Protein AF-A0A9D3VFB0-F1 (afdb_monomer)

pLDDT: mean 91.18, std 11.06, range [50.81, 97.62]

Sequence (100 aa):
MLPINYESWHQMPDSNKNQALDNIKERFALEVSDTYIKKALGKIWRDHKSTLKKEYFKKDISLEEKLRNVPPGMLRYQWEDAVRFWNSKKRDVLQTSKLL

Foldseek 3Di:
DQQLLDPALVRRDVVSLVVVLVVCVVVDVDPDDSVVVSVVVRVVSVVVNVVCCVPQVDPPDDLVSSLVSADPPDDSVSSNSNSVVVVVVVVVVVVVVVVD

Secondary structure (DSSP, 8-state):
---S-SSSTTTS-HHHHHHHHHHHHHH----S-HHHHHHHHHHHHHHHHHHHHHHH--SSS-HHHHHH-PPTT--HHHHHHHHHHHHHHHHHHHHHTT--

Mean predicted aligned error: 5.03 Å

Structure (mmCIF, N/CA/C/O backbone):
data_AF-A0A9D3VFB0-F1
#
_entry.id   AF-A0A9D3VFB0-F1
#
loop_
_atom_site.group_PDB
_atom_site.id
_atom_site.type_symbol
_atom_site.label_atom_id
_atom_site.label_alt_id
_atom_site.label_comp_id
_atom_site.label_asym_id
_atom_site.label_entity_id
_atom_site.label_seq_id
_atom_site.pdbx_PDB_ins_code
_atom_site.Cartn_x
_atom_site.Cartn_y
_atom_site.Cartn_z
_atom_site.occupancy
_atom_site.B_iso_or_equiv
_atom_site.auth_seq_id
_atom_site.auth_comp_id
_atom_site.auth_asym_id
_atom_site.auth_atom_id
_atom_site.pdbx_PDB_model_num
ATOM 1 N N . MET A 1 1 ? -2.221 -6.740 -6.670 1.00 77.25 1 MET A N 1
ATOM 2 C CA . MET A 1 1 ? -1.952 -5.482 -5.934 1.00 77.25 1 MET A CA 1
ATOM 3 C C . MET A 1 1 ? -0.869 -5.732 -4.898 1.00 77.25 1 MET A C 1
ATOM 5 O O . MET A 1 1 ? -0.771 -6.854 -4.420 1.00 77.25 1 MET A O 1
ATOM 9 N N . LEU A 1 2 ? -0.048 -4.728 -4.583 1.00 92.69 2 LEU A N 1
ATOM 10 C CA . LEU A 1 2 ? 1.001 -4.860 -3.565 1.00 92.69 2 LEU A CA 1
ATOM 11 C C . LEU A 1 2 ? 0.400 -4.888 -2.145 1.00 92.69 2 LEU A C 1
ATOM 13 O O . LEU A 1 2 ? -0.565 -4.158 -1.908 1.00 92.69 2 LEU A O 1
ATOM 17 N N . PRO A 1 3 ? 0.964 -5.670 -1.200 1.00 95.00 3 PRO A N 1
ATOM 18 C CA . PRO A 1 3 ? 0.447 -5.758 0.166 1.00 95.00 3 PRO A CA 1
ATOM 19 C C . PRO A 1 3 ? 0.450 -4.403 0.881 1.00 95.00 3 PRO A C 1
ATOM 21 O O . PRO A 1 3 ? 1.419 -3.644 0.794 1.00 95.00 3 PRO A O 1
ATOM 24 N N . ILE A 1 4 ? -0.622 -4.089 1.611 1.00 96.06 4 ILE A N 1
ATOM 25 C CA . ILE A 1 4 ? -0.756 -2.807 2.329 1.00 96.06 4 ILE A CA 1
ATOM 26 C C . ILE A 1 4 ? -0.261 -2.855 3.781 1.00 96.06 4 ILE A C 1
ATOM 28 O O . ILE A 1 4 ? -0.079 -1.798 4.395 1.00 96.06 4 ILE A O 1
ATOM 32 N N . ASN A 1 5 ? -0.042 -4.057 4.319 1.00 95.62 5 ASN A N 1
ATOM 33 C CA . ASN A 1 5 ? 0.282 -4.297 5.725 1.00 95.62 5 ASN A CA 1
ATOM 34 C C . ASN A 1 5 ? 1.708 -3.911 6.124 1.00 95.62 5 ASN A C 1
ATOM 36 O O . ASN A 1 5 ? 1.976 -3.737 7.306 1.00 95.62 5 ASN A O 1
ATOM 40 N N . TYR A 1 6 ? 2.609 -3.684 5.168 1.00 96.31 6 TYR A N 1
ATOM 41 C CA . TYR A 1 6 ? 3.907 -3.080 5.469 1.00 96.31 6 TYR A CA 1
ATOM 42 C C . TYR A 1 6 ? 3.743 -1.611 5.851 1.00 96.31 6 TYR A C 1
ATOM 44 O O . TYR A 1 6 ? 3.081 -0.853 5.137 1.00 96.31 6 TYR A O 1
ATOM 52 N N . GLU A 1 7 ? 4.357 -1.169 6.947 1.00 93.44 7 GLU A N 1
ATOM 53 C CA . GLU A 1 7 ? 4.183 0.200 7.444 1.00 93.44 7 GLU A CA 1
ATOM 54 C C . GLU A 1 7 ? 4.717 1.244 6.452 1.00 93.44 7 GLU A C 1
ATOM 56 O O . GLU A 1 7 ? 4.063 2.263 6.206 1.00 93.44 7 GLU A O 1
ATOM 61 N N . SER A 1 8 ? 5.859 0.956 5.818 1.00 94.56 8 SER A N 1
ATOM 62 C CA . SER A 1 8 ? 6.520 1.818 4.838 1.00 94.56 8 SER A CA 1
ATOM 63 C C . SER A 1 8 ? 6.963 1.066 3.576 1.00 94.56 8 SER A C 1
ATOM 65 O O . SER A 1 8 ? 7.187 -0.142 3.589 1.00 94.56 8 SER A O 1
ATOM 67 N N . TRP A 1 9 ? 7.148 1.810 2.478 1.00 96.12 9 TRP A N 1
ATOM 68 C CA . TRP A 1 9 ? 7.667 1.269 1.213 1.00 96.12 9 TRP A CA 1
ATOM 69 C C . TR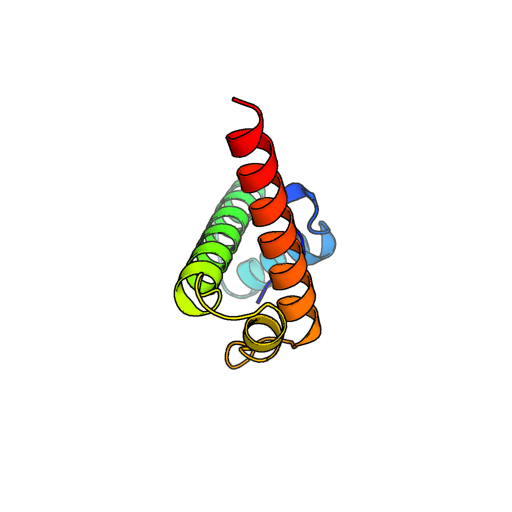P A 1 9 ? 9.064 0.652 1.369 1.00 96.12 9 TRP A C 1
ATOM 71 O O . TRP A 1 9 ? 9.402 -0.307 0.684 1.00 96.12 9 TRP A O 1
ATOM 81 N N . HIS A 1 10 ? 9.871 1.197 2.281 1.00 95.06 10 HIS A N 1
ATOM 82 C CA . HIS A 1 10 ? 11.228 0.723 2.541 1.00 95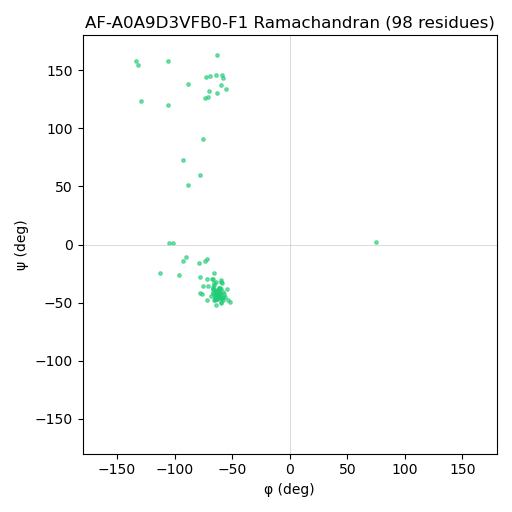.06 10 HIS A CA 1
ATOM 83 C C . HIS A 1 10 ? 11.236 -0.643 3.239 1.00 95.06 10 HIS A C 1
ATOM 85 O O . HIS A 1 10 ? 12.081 -1.466 2.916 1.00 95.06 10 HIS A O 1
ATOM 91 N N . GLN A 1 11 ? 10.269 -0.908 4.127 1.00 95.69 11 GLN A N 1
ATOM 92 C CA . GLN A 1 11 ? 10.121 -2.203 4.809 1.00 95.69 11 GLN A CA 1
ATOM 93 C C . GLN A 1 11 ? 9.472 -3.285 3.938 1.00 95.69 11 GLN A C 1
ATOM 95 O O . GLN A 1 11 ? 9.531 -4.459 4.291 1.00 95.69 11 GLN A O 1
ATOM 100 N N . MET A 1 12 ? 8.830 -2.918 2.825 1.00 96.12 12 MET A N 1
ATOM 101 C CA . MET A 1 12 ? 8.309 -3.910 1.889 1.00 96.12 12 MET A CA 1
ATOM 102 C C . MET A 1 12 ? 9.481 -4.718 1.304 1.00 96.12 12 MET A C 1
ATOM 104 O O . MET A 1 12 ? 10.430 -4.097 0.810 1.00 96.12 12 MET A O 1
ATOM 108 N N . PRO A 1 13 ? 9.423 -6.063 1.305 1.00 96.44 13 PRO A N 1
ATOM 109 C CA . PRO A 1 13 ? 10.467 -6.896 0.726 1.00 96.44 13 PRO A CA 1
ATOM 110 C C . PRO A 1 13 ? 10.703 -6.582 -0.749 1.00 96.44 13 PRO A C 1
ATOM 112 O O . PRO A 1 13 ? 9.765 -6.325 -1.511 1.00 96.44 13 PRO A O 1
ATOM 115 N N . ASP A 1 14 ? 11.962 -6.646 -1.175 1.00 95.75 14 ASP A N 1
ATOM 116 C CA . ASP A 1 14 ? 12.305 -6.403 -2.575 1.00 95.75 14 ASP A CA 1
ATOM 117 C C . ASP A 1 14 ? 11.737 -7.471 -3.510 1.00 95.75 14 ASP A C 1
ATOM 119 O O . ASP A 1 14 ? 11.456 -7.156 -4.659 1.00 95.75 14 ASP A O 1
ATOM 123 N N . SER A 1 15 ? 11.457 -8.685 -3.022 1.00 96.38 15 SER A N 1
ATOM 124 C CA . SER A 1 15 ? 10.750 -9.715 -3.793 1.00 96.38 15 SER A CA 1
ATOM 125 C C . SER A 1 15 ? 9.375 -9.235 -4.268 1.00 96.38 15 SER A C 1
ATOM 127 O O . SER A 1 15 ? 9.060 -9.364 -5.447 1.00 96.38 15 SER A O 1
ATOM 129 N N . ASN A 1 16 ? 8.586 -8.588 -3.402 1.00 96.19 16 ASN A N 1
ATOM 130 C CA . ASN A 1 16 ? 7.301 -8.006 -3.792 1.00 96.19 16 ASN A CA 1
ATOM 131 C C . ASN A 1 16 ? 7.474 -6.878 -4.818 1.00 96.19 16 ASN A C 1
ATOM 133 O O . ASN A 1 16 ? 6.714 -6.794 -5.784 1.00 96.19 16 ASN A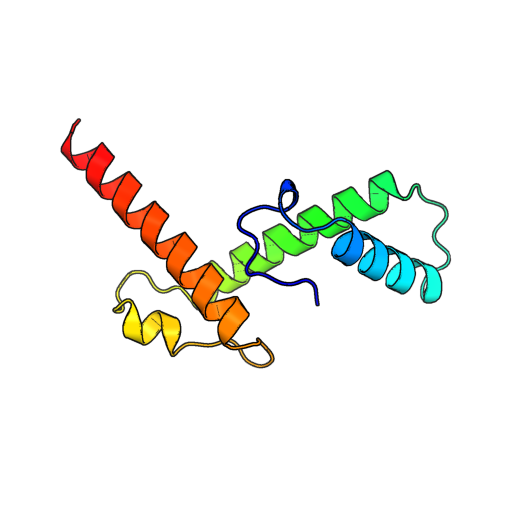 O 1
ATOM 137 N N . LYS A 1 17 ? 8.469 -6.003 -4.615 1.00 96.19 17 LYS A N 1
ATOM 138 C CA . LYS A 1 17 ? 8.739 -4.878 -5.525 1.00 96.19 17 LYS A CA 1
ATOM 139 C C . LYS A 1 17 ? 9.209 -5.366 -6.896 1.00 96.19 17 LYS A C 1
ATOM 141 O O . LYS A 1 17 ? 8.772 -4.820 -7.904 1.00 96.19 17 LYS A O 1
ATOM 146 N N . ASN A 1 18 ? 10.074 -6.377 -6.925 1.00 96.25 18 ASN A N 1
ATOM 147 C CA . ASN A 1 18 ? 10.606 -6.982 -8.143 1.00 96.25 18 ASN A CA 1
ATOM 148 C C . ASN A 1 18 ? 9.507 -7.736 -8.890 1.00 96.25 18 ASN A C 1
ATOM 150 O O . ASN A 1 18 ? 9.318 -7.477 -10.066 1.00 96.25 18 ASN A O 1
ATOM 154 N N . GLN A 1 19 ? 8.674 -8.519 -8.202 1.00 96.38 19 GLN A N 1
ATOM 155 C CA . GLN A 1 19 ? 7.530 -9.171 -8.841 1.00 96.38 19 GLN A CA 1
ATOM 156 C C . GLN A 1 19 ? 6.579 -8.154 -9.500 1.00 96.38 19 GLN A C 1
ATOM 158 O O . GLN A 1 19 ? 6.089 -8.372 -10.604 1.00 96.38 19 GLN A O 1
ATOM 163 N N . ALA A 1 20 ? 6.310 -7.018 -8.846 1.00 96.31 20 ALA A N 1
ATOM 164 C CA . ALA A 1 20 ? 5.501 -5.957 -9.449 1.00 96.31 20 ALA A CA 1
ATOM 165 C C . ALA A 1 20 ? 6.187 -5.288 -10.651 1.00 96.31 20 ALA A C 1
ATOM 167 O O . ALA A 1 20 ? 5.505 -4.929 -11.609 1.00 96.31 20 ALA A O 1
ATOM 168 N N . LEU A 1 21 ? 7.510 -5.120 -10.603 1.00 96.00 21 LEU A N 1
ATOM 169 C CA . LEU A 1 21 ? 8.303 -4.605 -11.717 1.00 96.00 21 LEU A CA 1
ATOM 170 C C . LEU A 1 21 ? 8.273 -5.560 -12.916 1.00 96.00 21 LEU A C 1
ATOM 172 O O . LEU A 1 21 ? 8.022 -5.108 -14.030 1.00 96.00 21 LEU A O 1
ATOM 176 N N . ASP A 1 22 ? 8.478 -6.854 -12.685 1.00 95.19 22 ASP A N 1
ATOM 177 C CA . ASP A 1 22 ? 8.500 -7.883 -13.727 1.00 95.19 22 ASP A CA 1
ATOM 178 C C . ASP A 1 22 ? 7.143 -7.960 -14.434 1.00 95.19 22 ASP A C 1
ATOM 180 O O . ASP A 1 22 ? 7.083 -7.878 -15.657 1.00 95.19 22 ASP A O 1
ATOM 184 N N . ASN A 1 23 ? 6.043 -7.944 -13.672 1.00 94.44 23 ASN A N 1
ATOM 185 C CA . ASN A 1 23 ? 4.683 -7.885 -14.224 1.00 94.44 23 ASN A CA 1
ATOM 186 C C . ASN A 1 23 ? 4.431 -6.638 -15.094 1.00 94.44 23 ASN A C 1
ATOM 188 O O . ASN A 1 23 ? 3.628 -6.680 -16.027 1.00 94.44 23 ASN A O 1
ATOM 192 N N . ILE A 1 24 ? 5.053 -5.498 -14.766 1.00 94.56 24 ILE A N 1
ATOM 193 C CA . ILE A 1 24 ? 4.956 -4.280 -15.584 1.00 94.56 24 ILE A CA 1
ATOM 194 C C . ILE A 1 24 ? 5.749 -4.467 -16.875 1.00 94.56 24 ILE A C 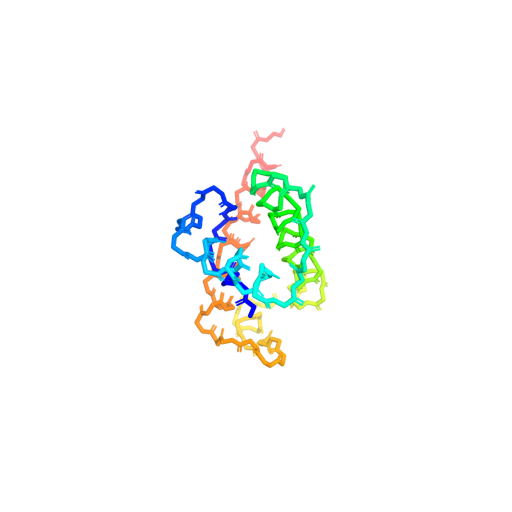1
ATOM 196 O O . ILE A 1 24 ? 5.219 -4.195 -17.948 1.00 94.56 24 ILE A O 1
ATOM 200 N N . LYS A 1 25 ? 6.988 -4.951 -16.784 1.00 93.81 25 LYS A N 1
ATOM 201 C CA . LYS A 1 25 ? 7.859 -5.162 -17.947 1.00 93.81 25 LYS A CA 1
ATOM 202 C C . LYS A 1 25 ? 7.326 -6.218 -18.913 1.00 93.81 25 LYS A C 1
ATOM 204 O O . LYS A 1 25 ? 7.527 -6.092 -20.112 1.00 93.81 25 LYS A O 1
ATOM 209 N N . GLU A 1 26 ? 6.624 -7.227 -18.406 1.00 94.75 26 GLU A N 1
ATOM 210 C CA . GLU A 1 26 ? 5.977 -8.255 -19.228 1.00 94.75 26 GLU A CA 1
ATOM 211 C C . GLU A 1 26 ? 4.841 -7.676 -20.089 1.00 94.75 26 GLU A C 1
ATOM 213 O O . GLU A 1 26 ? 4.609 -8.122 -21.208 1.00 94.75 26 GLU A O 1
ATOM 218 N N . ARG A 1 27 ? 4.131 -6.661 -19.580 1.00 95.69 27 ARG A N 1
ATOM 219 C CA . ARG A 1 27 ? 2.961 -6.067 -20.248 1.00 95.69 27 ARG A CA 1
ATOM 220 C C . ARG A 1 27 ? 3.283 -4.820 -21.059 1.00 95.69 27 ARG A C 1
ATOM 222 O O . ARG A 1 27 ? 2.542 -4.487 -21.980 1.00 95.69 27 ARG A O 1
ATOM 229 N N . PHE A 1 28 ? 4.337 -4.105 -20.685 1.00 94.44 28 PHE A N 1
ATOM 230 C CA . PHE A 1 28 ? 4.681 -2.808 -21.246 1.00 94.44 28 PHE A CA 1
ATOM 231 C C . PHE A 1 28 ? 6.148 -2.790 -21.676 1.00 94.44 28 PHE A C 1
ATOM 233 O O . PHE A 1 28 ? 7.048 -2.973 -20.856 1.00 94.44 28 PHE A O 1
ATOM 240 N N . ALA A 1 29 ? 6.390 -2.482 -22.949 1.00 89.31 29 ALA A N 1
ATOM 241 C CA . ALA A 1 29 ? 7.724 -2.171 -23.450 1.00 89.31 29 ALA A CA 1
ATOM 242 C C . ALA A 1 29 ? 8.111 -0.752 -23.000 1.00 89.31 29 ALA A C 1
ATOM 244 O O . ALA A 1 29 ? 7.771 0.236 -23.648 1.00 89.31 29 ALA A O 1
ATOM 245 N N . LEU A 1 30 ? 8.752 -0.648 -21.834 1.00 90.50 30 LEU A N 1
ATOM 246 C CA . LEU A 1 30 ? 9.156 0.627 -21.244 1.00 90.50 30 LEU A CA 1
ATOM 247 C C . LEU A 1 30 ? 10.667 0.836 -21.374 1.00 90.50 30 LEU A C 1
ATOM 249 O O . LEU A 1 30 ? 11.452 0.098 -20.783 1.00 90.50 30 LEU A O 1
ATOM 253 N N . GLU A 1 31 ? 11.076 1.905 -22.052 1.00 91.44 31 GLU A N 1
ATOM 254 C CA . GLU A 1 31 ? 12.478 2.339 -22.144 1.00 91.44 31 GLU A CA 1
ATOM 255 C C . GLU A 1 31 ? 12.861 3.274 -20.985 1.00 91.44 31 GLU A C 1
ATOM 257 O O . GLU A 1 31 ? 13.356 4.384 -21.167 1.00 91.44 31 GLU A O 1
ATOM 262 N N . VAL A 1 32 ? 12.589 2.853 -19.749 1.00 94.25 32 VAL A N 1
ATOM 263 C CA . VAL A 1 32 ? 12.948 3.618 -18.545 1.00 94.25 32 VAL A CA 1
ATOM 264 C C . VAL A 1 32 ? 13.634 2.724 -17.522 1.00 94.25 32 VAL A C 1
ATOM 266 O O . VAL A 1 32 ? 13.409 1.519 -17.470 1.00 94.25 32 VAL A O 1
ATOM 269 N N . SER A 1 33 ? 14.463 3.324 -16.666 1.00 96.50 33 SER A N 1
ATOM 270 C CA . SER A 1 33 ? 15.193 2.568 -15.643 1.00 96.50 33 SER A CA 1
ATOM 271 C C . SER A 1 33 ? 14.271 1.911 -14.607 1.00 96.50 33 SER A C 1
ATOM 273 O O . SER A 1 33 ? 13.290 2.500 -14.144 1.00 96.50 33 SER A O 1
ATOM 275 N N . ASP A 1 34 ? 14.674 0.738 -14.123 1.00 95.81 34 ASP A N 1
ATOM 276 C CA . ASP A 1 34 ? 14.014 0.020 -13.025 1.00 95.81 34 ASP A CA 1
ATOM 277 C C . ASP A 1 34 ? 13.870 0.881 -11.773 1.00 95.81 34 ASP A C 1
ATOM 279 O O . ASP A 1 34 ? 12.847 0.852 -11.089 1.00 95.81 34 ASP A O 1
ATOM 283 N N . THR A 1 35 ? 14.886 1.696 -11.486 1.00 96.25 35 THR A N 1
ATOM 284 C CA . THR A 1 35 ? 14.881 2.640 -10.368 1.00 96.25 35 THR A CA 1
ATOM 285 C C . THR A 1 35 ? 13.745 3.650 -10.494 1.00 96.25 35 THR A C 1
ATOM 287 O O . THR A 1 35 ? 13.080 3.956 -9.501 1.00 96.25 35 THR A O 1
ATOM 290 N N . TYR A 1 36 ? 13.492 4.160 -11.702 1.00 96.50 36 TYR A N 1
ATOM 291 C CA . TYR A 1 36 ? 12.377 5.067 -11.954 1.00 96.50 36 TYR A CA 1
ATOM 292 C C . TYR A 1 36 ? 11.031 4.361 -11.741 1.00 96.50 36 TYR A C 1
ATOM 294 O O . TYR A 1 36 ? 10.189 4.863 -10.992 1.00 96.50 36 TYR A O 1
ATOM 302 N N . ILE A 1 37 ? 10.859 3.158 -12.299 1.00 95.94 37 ILE A N 1
ATOM 303 C CA . ILE A 1 37 ? 9.621 2.377 -12.148 1.00 95.94 37 ILE A CA 1
ATOM 304 C C . ILE A 1 37 ? 9.362 2.049 -10.672 1.00 95.94 37 ILE A C 1
ATOM 306 O O . ILE A 1 37 ? 8.257 2.263 -10.177 1.00 95.94 37 ILE A O 1
ATOM 310 N N . LYS A 1 38 ? 10.382 1.619 -9.918 1.00 95.94 38 LYS A N 1
ATOM 311 C CA . LYS A 1 38 ? 10.270 1.344 -8.474 1.00 95.94 38 LYS A CA 1
ATOM 312 C C . LYS A 1 38 ? 9.886 2.590 -7.668 1.00 95.94 38 LYS A C 1
ATOM 314 O O . LYS A 1 38 ? 9.095 2.484 -6.728 1.00 95.94 38 LYS A O 1
ATOM 319 N N . LYS A 1 39 ? 10.395 3.777 -8.027 1.00 96.19 39 LYS A N 1
ATOM 320 C CA . LYS A 1 39 ? 9.982 5.050 -7.401 1.00 96.19 39 LYS A CA 1
ATOM 321 C C . LYS A 1 39 ? 8.509 5.361 -7.679 1.00 96.19 39 LYS A C 1
ATOM 323 O O . LYS A 1 39 ? 7.784 5.708 -6.742 1.00 96.19 39 LYS A O 1
ATOM 328 N N . ALA A 1 40 ? 8.067 5.201 -8.927 1.00 96.38 40 ALA A N 1
ATOM 329 C CA . ALA A 1 40 ? 6.675 5.406 -9.326 1.00 96.38 40 ALA A CA 1
ATOM 330 C C . ALA A 1 40 ? 5.728 4.414 -8.627 1.00 96.38 40 ALA A C 1
ATOM 332 O O . ALA A 1 40 ? 4.744 4.833 -8.016 1.00 96.38 40 ALA A O 1
ATOM 333 N N . LEU A 1 41 ? 6.081 3.124 -8.605 1.00 96.75 41 LEU A N 1
ATOM 334 C CA . LEU A 1 41 ? 5.377 2.075 -7.861 1.00 96.75 41 LEU A CA 1
ATOM 335 C C . LEU A 1 41 ? 5.221 2.435 -6.383 1.00 96.75 41 LEU A C 1
ATOM 337 O O . LEU A 1 41 ? 4.119 2.373 -5.838 1.00 96.75 41 LEU A O 1
ATOM 341 N N . GLY A 1 42 ? 6.307 2.875 -5.743 1.00 97.50 42 GLY A N 1
ATOM 342 C CA . GLY A 1 42 ? 6.266 3.286 -4.346 1.00 97.50 42 G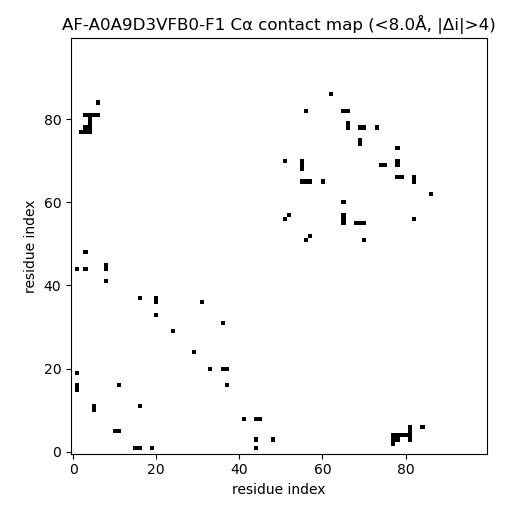LY A CA 1
ATOM 343 C C . GLY A 1 42 ? 5.331 4.469 -4.101 1.00 97.50 42 GLY A C 1
ATOM 344 O O . GLY A 1 42 ? 4.651 4.501 -3.074 1.00 97.50 42 GLY A O 1
ATOM 345 N N . LYS A 1 43 ? 5.265 5.434 -5.028 1.00 97.62 43 LYS A N 1
ATOM 346 C CA . LYS A 1 43 ? 4.314 6.553 -4.947 1.00 97.62 43 LYS A CA 1
ATOM 347 C C . LYS A 1 43 ? 2.873 6.053 -5.044 1.00 97.62 43 LYS A C 1
ATOM 349 O O . LYS A 1 43 ? 2.094 6.331 -4.140 1.00 97.62 43 LYS A O 1
ATOM 354 N N . ILE A 1 44 ? 2.555 5.267 -6.073 1.00 96.75 44 ILE A N 1
ATOM 355 C CA . ILE A 1 44 ? 1.211 4.708 -6.290 1.00 96.75 44 ILE A CA 1
ATOM 356 C C . ILE A 1 44 ? 0.759 3.890 -5.073 1.00 96.75 44 ILE A C 1
ATOM 358 O O . ILE A 1 44 ? -0.369 4.040 -4.610 1.00 96.75 44 ILE A O 1
ATOM 362 N N . TRP A 1 45 ? 1.647 3.072 -4.501 1.00 97.56 45 TRP A N 1
ATOM 363 C CA . TRP A 1 45 ? 1.348 2.296 -3.297 1.00 97.56 45 TRP A CA 1
ATOM 364 C C . TRP A 1 45 ? 1.028 3.183 -2.082 1.00 97.56 45 TRP A C 1
ATOM 366 O O . TRP A 1 45 ? 0.060 2.921 -1.364 1.00 97.56 45 TRP A O 1
ATOM 376 N N . ARG A 1 46 ? 1.798 4.259 -1.853 1.00 97.12 46 ARG A 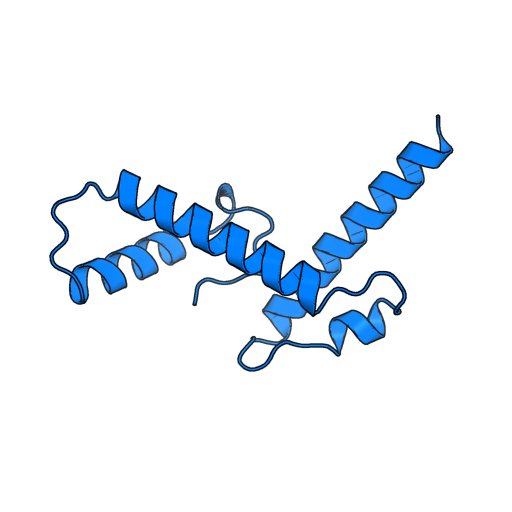N 1
ATOM 377 C CA . ARG A 1 46 ? 1.530 5.215 -0.760 1.00 97.12 46 ARG A CA 1
ATOM 378 C C . ARG A 1 46 ? 0.214 5.961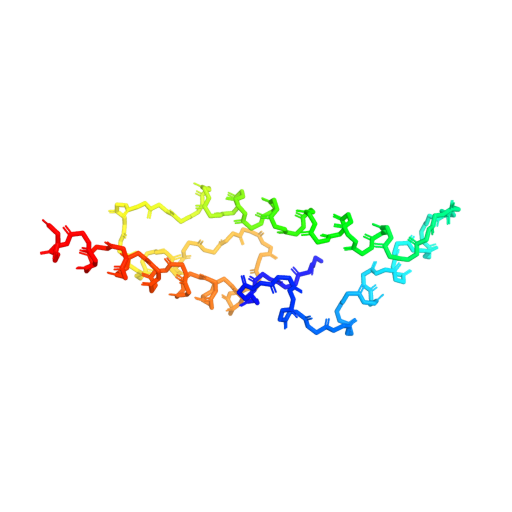 -0.965 1.00 97.12 46 ARG A C 1
ATOM 380 O O . ARG A 1 46 ? -0.556 6.081 -0.012 1.00 97.12 46 ARG A O 1
ATOM 387 N N . ASP A 1 47 ? -0.045 6.420 -2.185 1.00 97.31 47 ASP A N 1
ATOM 388 C CA . ASP A 1 47 ? -1.281 7.122 -2.538 1.00 97.31 47 ASP A CA 1
ATOM 389 C C . ASP A 1 47 ? -2.490 6.209 -2.313 1.00 97.31 47 ASP A C 1
ATOM 391 O O . ASP A 1 47 ? -3.447 6.597 -1.648 1.00 97.31 47 ASP A O 1
ATOM 395 N N . HIS A 1 48 ? -2.397 4.950 -2.745 1.00 95.88 48 HIS A N 1
ATOM 396 C CA . HIS A 1 48 ? -3.434 3.952 -2.511 1.00 95.88 48 HIS A CA 1
ATOM 397 C C . HIS A 1 48 ? -3.701 3.720 -1.015 1.00 95.88 48 HIS A C 1
ATOM 399 O O . HIS A 1 48 ? -4.856 3.748 -0.585 1.00 95.88 48 HIS A O 1
ATOM 405 N N . LYS A 1 49 ? -2.655 3.572 -0.186 1.00 96.00 49 LYS A N 1
ATOM 406 C CA . LYS A 1 49 ? -2.820 3.473 1.277 1.00 96.00 49 LYS A CA 1
ATOM 407 C C . LYS A 1 49 ? -3.484 4.713 1.874 1.00 96.00 49 LYS A C 1
ATOM 409 O O . LYS A 1 49 ? -4.285 4.580 2.798 1.00 96.00 49 LYS A O 1
ATOM 414 N N . SER A 1 50 ? -3.159 5.901 1.368 1.00 95.56 50 SER A N 1
ATOM 415 C CA . SER A 1 50 ? -3.777 7.158 1.802 1.00 95.56 50 SER A CA 1
ATOM 416 C C . SER A 1 50 ? -5.276 7.183 1.486 1.00 95.56 50 SER A C 1
ATOM 418 O O . SER A 1 50 ? -6.087 7.463 2.372 1.00 95.56 50 SER A O 1
ATOM 420 N N . THR A 1 51 ? -5.652 6.798 0.263 1.00 96.31 51 THR A N 1
ATOM 421 C CA . THR A 1 51 ? -7.052 6.681 -0.169 1.00 96.31 51 THR A CA 1
ATOM 422 C C . THR A 1 51 ? -7.821 5.686 0.695 1.00 96.31 51 THR A C 1
ATOM 424 O O . THR A 1 51 ? -8.839 6.055 1.279 1.00 96.31 51 THR A O 1
ATOM 427 N N . LEU A 1 52 ? -7.288 4.473 0.893 1.00 95.88 52 LEU A N 1
ATOM 428 C CA . LEU A 1 52 ? -7.909 3.469 1.764 1.00 95.88 52 LEU A CA 1
ATOM 429 C C . LEU A 1 52 ? -8.120 3.991 3.187 1.00 95.88 52 LEU A C 1
ATOM 431 O O . LEU A 1 52 ? -9.191 3.823 3.768 1.00 95.88 52 LEU A O 1
ATOM 435 N N . LYS A 1 53 ? -7.111 4.658 3.755 1.00 94.88 53 LYS A N 1
ATOM 436 C CA . LYS A 1 53 ? -7.216 5.232 5.097 1.00 94.88 53 LYS A CA 1
ATOM 437 C C . LYS A 1 53 ? -8.308 6.306 5.161 1.00 94.88 53 LYS A C 1
ATOM 439 O O . LYS A 1 53 ? -9.081 6.326 6.112 1.00 94.88 53 LYS A O 1
ATOM 444 N N . LYS A 1 54 ? -8.416 7.180 4.159 1.00 94.81 54 LYS A N 1
ATOM 445 C CA . LYS A 1 54 ? -9.463 8.216 4.092 1.00 94.81 54 LYS A CA 1
ATOM 446 C C . LYS A 1 54 ? -10.870 7.610 3.979 1.00 94.81 54 LYS A C 1
ATOM 448 O O . LYS A 1 54 ? -11.814 8.075 4.628 1.00 94.81 54 LYS A O 1
ATOM 453 N N . GLU A 1 55 ? -11.020 6.583 3.154 1.00 95.31 55 GLU A N 1
ATOM 454 C CA . GLU A 1 55 ? -12.316 5.980 2.845 1.00 95.31 55 GLU A CA 1
ATOM 455 C C . GLU A 1 55 ? -12.814 5.049 3.952 1.00 95.31 55 GLU A C 1
ATOM 457 O O . GLU A 1 55 ? -13.977 5.156 4.334 1.00 95.31 55 GLU A O 1
ATOM 462 N N . TYR A 1 56 ? -11.941 4.223 4.535 1.00 95.19 56 TYR A N 1
ATOM 463 C CA . TYR A 1 56 ? -12.348 3.122 5.419 1.00 95.19 56 TYR A CA 1
ATOM 464 C C . TYR A 1 56 ? -11.932 3.305 6.889 1.00 95.19 56 TYR A C 1
ATOM 466 O O . TYR A 1 56 ? -12.599 2.778 7.781 1.00 95.19 56 TYR A O 1
ATOM 474 N N . PHE A 1 57 ? -10.884 4.085 7.189 1.00 92.88 57 PHE A N 1
ATOM 475 C CA . PHE A 1 57 ? -10.423 4.332 8.566 1.00 92.88 57 PHE A CA 1
ATOM 476 C C . PHE A 1 57 ? -11.078 5.598 9.157 1.00 92.88 57 PHE A C 1
ATOM 478 O O . PHE A 1 57 ? -10.446 6.647 9.310 1.00 92.88 57 PHE A O 1
ATOM 485 N N . LYS A 1 58 ? -12.373 5.513 9.494 1.00 90.69 58 LYS A N 1
ATOM 486 C CA . LYS A 1 58 ? -13.134 6.631 10.092 1.00 90.69 58 LYS A CA 1
ATOM 487 C C . LYS A 1 58 ? -12.673 6.937 11.521 1.00 90.69 58 LYS A C 1
ATOM 489 O O . LYS A 1 58 ? -12.247 6.048 12.255 1.00 90.69 58 LYS A O 1
ATOM 494 N N . LYS A 1 59 ? -12.678 8.210 11.929 1.00 86.19 59 LYS A N 1
ATOM 495 C CA . LYS A 1 59 ? -12.047 8.640 13.197 1.00 86.19 59 LYS A CA 1
ATOM 496 C C . LYS A 1 59 ? -12.887 8.319 14.435 1.00 86.19 59 LYS A C 1
ATOM 498 O O . LYS A 1 59 ? -12.296 8.131 15.503 1.00 86.19 59 LYS A O 1
ATOM 503 N N . ASP A 1 60 ? -14.193 8.268 14.245 1.00 89.12 60 ASP A N 1
ATOM 504 C CA . ASP A 1 60 ? -15.305 8.292 15.199 1.00 89.12 60 ASP A CA 1
ATOM 505 C C . ASP A 1 60 ? -15.918 6.913 15.489 1.00 89.12 60 ASP A C 1
ATOM 507 O O . ASP A 1 60 ? -16.806 6.807 16.321 1.00 89.12 60 ASP A O 1
ATOM 511 N N . ILE A 1 61 ? -15.386 5.851 14.881 1.00 92.31 61 ILE A N 1
ATOM 512 C CA . ILE A 1 61 ? -15.787 4.463 15.151 1.00 92.31 61 ILE A CA 1
ATOM 513 C C . ILE A 1 61 ? -14.733 3.715 15.982 1.00 92.31 61 ILE A C 1
ATOM 515 O O . ILE A 1 61 ? -13.538 4.071 15.997 1.00 92.31 61 ILE A O 1
ATOM 519 N N . SER A 1 62 ? -15.162 2.651 16.660 1.00 94.19 62 SER A N 1
ATOM 520 C CA . SER A 1 62 ? -14.305 1.796 17.487 1.00 94.19 62 SER A CA 1
ATOM 521 C C . SER A 1 62 ? -13.216 1.083 16.668 1.00 94.19 62 SER A C 1
ATOM 523 O O . SER A 1 62 ? -13.265 1.005 15.438 1.00 94.19 62 SER A O 1
ATOM 525 N N . LEU A 1 63 ? -12.179 0.568 17.343 1.00 94.56 63 LEU A N 1
ATOM 526 C CA . LEU A 1 63 ? -11.149 -0.240 16.676 1.00 94.56 63 LEU A CA 1
ATOM 527 C C . LEU A 1 63 ? -11.747 -1.519 16.076 1.00 94.56 63 LEU A C 1
ATOM 529 O O . LEU A 1 63 ? -11.392 -1.888 14.963 1.00 94.56 63 LEU A O 1
ATOM 533 N N . GLU A 1 64 ? -12.669 -2.161 16.789 1.00 95.94 64 GLU A N 1
ATOM 534 C CA . GLU A 1 64 ? -13.346 -3.373 16.327 1.00 95.94 64 GLU A CA 1
ATOM 535 C C . GLU A 1 64 ? -14.138 -3.120 15.037 1.00 95.94 64 GLU A C 1
ATOM 537 O O . GLU A 1 64 ? -14.011 -3.870 14.070 1.00 95.94 64 GLU A O 1
ATOM 542 N N . GLU A 1 65 ? -14.878 -2.011 14.962 1.00 96.19 65 GLU A N 1
ATOM 543 C CA . GLU A 1 65 ? -15.592 -1.619 13.743 1.00 96.19 65 GLU A CA 1
ATOM 544 C C . GLU A 1 65 ? -14.640 -1.322 12.578 1.00 96.19 65 GLU A C 1
ATOM 546 O O . GLU A 1 65 ? -14.907 -1.749 11.455 1.00 96.19 65 GLU A O 1
ATOM 551 N N . LYS A 1 66 ? -13.490 -0.678 12.827 1.00 95.88 66 LYS A N 1
ATOM 552 C CA . LYS A 1 66 ? -12.456 -0.474 11.790 1.00 95.88 66 LYS A CA 1
ATOM 553 C C . LYS A 1 66 ? -11.923 -1.793 11.245 1.00 95.88 66 LYS A C 1
ATOM 555 O O . LYS A 1 66 ? -11.749 -1.914 10.037 1.00 95.88 66 LYS A O 1
ATOM 560 N N . LEU A 1 67 ? -11.659 -2.769 12.116 1.00 97.00 67 LEU A N 1
ATOM 561 C CA . LEU A 1 67 ? -11.160 -4.090 11.718 1.00 97.00 67 LEU A CA 1
ATOM 562 C C . LEU A 1 67 ? -12.203 -4.860 10.892 1.00 97.00 67 LEU A C 1
ATOM 564 O O . LEU A 1 67 ? -11.844 -5.557 9.945 1.00 97.00 67 LEU A O 1
ATOM 568 N N . ARG A 1 68 ? -13.497 -4.693 11.201 1.00 96.38 68 ARG A N 1
ATOM 569 C CA . ARG A 1 68 ? -14.598 -5.291 10.429 1.00 96.38 68 ARG A CA 1
ATOM 570 C C . ARG A 1 68 ? -14.813 -4.639 9.061 1.00 96.38 68 ARG A C 1
ATOM 572 O O . ARG A 1 68 ? -15.225 -5.340 8.140 1.00 96.38 68 ARG A O 1
ATOM 579 N N . ASN A 1 69 ? -14.509 -3.349 8.914 1.00 95.94 69 ASN A N 1
ATOM 580 C CA . ASN A 1 69 ? -14.698 -2.576 7.681 1.00 95.94 69 ASN A CA 1
ATOM 581 C C . ASN A 1 69 ? -13.609 -2.852 6.618 1.00 95.94 69 ASN A C 1
ATOM 583 O O . ASN A 1 69 ? -12.860 -1.953 6.231 1.00 95.94 69 ASN A O 1
ATOM 587 N N . VAL A 1 70 ? -13.488 -4.111 6.185 1.00 96.88 70 VAL A N 1
ATOM 588 C CA . VAL A 1 70 ? -12.506 -4.556 5.182 1.00 96.88 70 VAL A CA 1
ATOM 589 C C . VAL A 1 70 ? -12.929 -4.072 3.784 1.00 96.88 70 VAL A C 1
ATOM 591 O O . VAL A 1 70 ? -14.043 -4.387 3.362 1.00 96.88 70 VAL A O 1
ATOM 594 N N . PRO A 1 71 ? -12.065 -3.362 3.031 1.00 96.38 71 PRO A N 1
ATOM 595 C CA . PRO A 1 71 ? -12.373 -2.957 1.660 1.00 96.38 71 PRO A CA 1
ATOM 596 C C . PRO A 1 71 ? -12.663 -4.156 0.734 1.00 96.38 71 PRO A C 1
ATOM 598 O 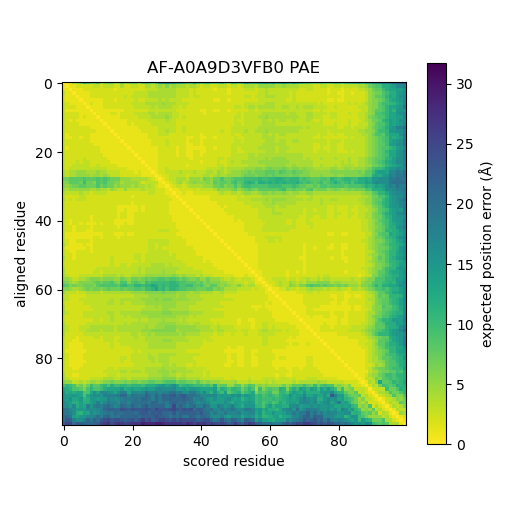O . PRO A 1 71 ? -12.010 -5.197 0.870 1.00 96.38 71 PRO A O 1
ATOM 601 N N . PRO A 1 72 ? -13.576 -4.034 -0.250 1.00 95.25 72 PRO A N 1
ATOM 602 C CA . PRO A 1 72 ? -13.832 -5.097 -1.222 1.00 95.25 72 PRO A CA 1
ATOM 603 C C . PRO A 1 72 ? -12.553 -5.537 -1.949 1.00 95.25 72 PRO A C 1
ATOM 605 O O . PRO A 1 72 ? -11.759 -4.707 -2.389 1.00 95.25 72 PRO A O 1
ATOM 608 N N . GLY A 1 73 ? -12.340 -6.851 -2.066 1.00 93.69 73 GLY A N 1
ATOM 609 C CA . GLY A 1 73 ? -11.145 -7.422 -2.703 1.00 93.69 73 GLY A CA 1
ATOM 610 C C . GLY A 1 73 ? -9.854 -7.339 -1.874 1.00 93.69 73 GLY A C 1
ATOM 611 O O . GLY A 1 73 ? -8.806 -7.778 -2.345 1.00 93.69 73 GLY A O 1
ATOM 612 N N . MET A 1 74 ? -9.903 -6.809 -0.646 1.00 95.69 74 MET A N 1
ATOM 613 C CA . MET A 1 74 ? -8.764 -6.769 0.273 1.00 95.69 74 MET A CA 1
ATOM 614 C C . MET A 1 74 ? -8.692 -8.043 1.117 1.00 95.69 74 MET A C 1
ATOM 616 O O . MET A 1 74 ? -9.692 -8.514 1.661 1.00 95.69 74 MET A O 1
ATOM 620 N N . LEU A 1 75 ? -7.483 -8.573 1.299 1.00 96.44 75 LEU A N 1
ATOM 621 C CA . LEU A 1 75 ? -7.256 -9.669 2.236 1.00 96.44 75 LEU A CA 1
ATOM 622 C C . LEU A 1 75 ? -7.393 -9.156 3.674 1.00 96.44 75 LEU A C 1
ATOM 624 O O . LEU A 1 75 ? -6.720 -8.201 4.066 1.00 96.44 75 LEU A O 1
ATOM 628 N N . ARG A 1 76 ? -8.236 -9.822 4.474 1.00 97.12 76 ARG A N 1
ATOM 629 C CA . ARG A 1 76 ? -8.559 -9.415 5.853 1.00 97.12 76 ARG A CA 1
ATOM 630 C C . ARG A 1 76 ? -7.314 -9.186 6.710 1.00 97.12 76 ARG A C 1
ATOM 632 O O . ARG A 1 76 ? -7.196 -8.126 7.308 1.00 97.12 76 ARG A O 1
ATOM 639 N N . TYR A 1 77 ? -6.367 -10.124 6.718 1.00 96.88 77 TYR A N 1
ATOM 640 C CA . TYR A 1 77 ? -5.153 -9.992 7.532 1.00 96.88 77 TYR A CA 1
ATOM 641 C C . TYR A 1 77 ? -4.329 -8.749 7.153 1.00 96.88 77 TYR A C 1
ATOM 643 O O . TYR A 1 77 ? -3.825 -8.052 8.028 1.00 96.88 77 TYR A O 1
ATOM 651 N N . GLN A 1 78 ? -4.260 -8.402 5.857 1.00 96.88 78 GLN A N 1
ATOM 652 C CA . GLN A 1 78 ? -3.522 -7.215 5.422 1.00 96.88 78 GLN A CA 1
ATOM 653 C C . GLN A 1 78 ? -4.178 -5.924 5.917 1.00 96.88 78 GLN A C 1
ATOM 655 O O . GLN A 1 78 ? -3.494 -4.964 6.279 1.00 96.88 78 GLN A O 1
ATOM 660 N N . TRP A 1 79 ? -5.512 -5.901 5.911 1.00 97.62 79 TRP A N 1
ATOM 661 C CA . TRP A 1 79 ? -6.289 -4.789 6.438 1.00 97.62 79 TRP A CA 1
ATOM 662 C C . TRP A 1 79 ? -6.116 -4.649 7.950 1.00 97.62 79 TRP A C 1
ATOM 664 O O . TRP A 1 79 ? -5.837 -3.554 8.434 1.00 97.62 79 TRP A O 1
ATOM 674 N N . GLU A 1 80 ? -6.239 -5.749 8.690 1.00 97.31 80 GLU A N 1
ATOM 675 C CA . GLU A 1 80 ? -6.130 -5.746 10.148 1.00 97.31 80 GLU A CA 1
ATOM 676 C C . GLU A 1 80 ? -4.769 -5.224 10.620 1.00 97.31 80 GLU A C 1
ATOM 678 O O . GLU A 1 80 ? -4.725 -4.336 11.477 1.00 97.31 80 GLU A O 1
ATOM 683 N N . ASP A 1 81 ? -3.676 -5.688 10.011 1.00 97.19 81 ASP A N 1
ATOM 684 C CA . ASP A 1 81 ? -2.321 -5.201 10.294 1.00 97.19 81 ASP A CA 1
ATOM 685 C C . ASP A 1 81 ? -2.200 -3.688 10.043 1.00 97.19 81 ASP A C 1
ATOM 687 O O . ASP A 1 81 ? -1.732 -2.930 10.901 1.00 97.19 81 ASP A O 1
ATOM 691 N N . ALA A 1 82 ? -2.684 -3.215 8.887 1.00 96.56 82 ALA A N 1
ATOM 692 C CA .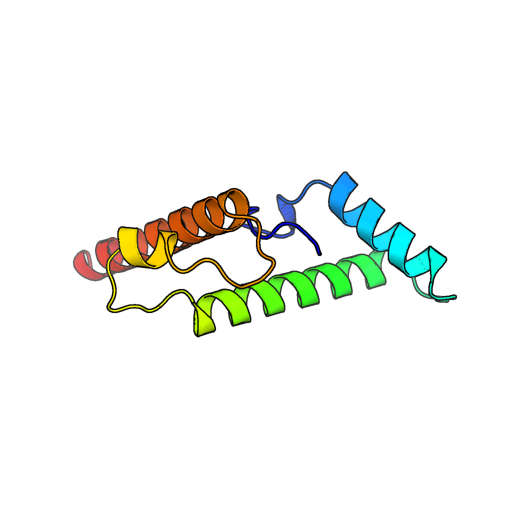 ALA A 1 82 ? -2.642 -1.798 8.531 1.00 96.56 82 ALA A CA 1
ATOM 693 C C . ALA A 1 82 ? -3.464 -0.927 9.501 1.00 96.56 82 ALA A C 1
ATOM 695 O O . ALA A 1 82 ? -3.011 0.146 9.915 1.00 96.56 82 ALA A O 1
ATOM 696 N N . VAL A 1 83 ? -4.653 -1.389 9.903 1.00 96.62 83 VAL A N 1
ATOM 697 C CA . VAL A 1 83 ? -5.532 -0.700 10.859 1.00 96.62 83 VAL A CA 1
ATOM 698 C C . VAL A 1 83 ? -4.891 -0.618 12.240 1.00 96.62 83 VAL A C 1
ATOM 700 O O . VAL A 1 83 ? -4.908 0.458 12.845 1.00 96.62 83 VAL A O 1
ATOM 703 N N . ARG A 1 84 ? -4.304 -1.715 12.739 1.00 95.50 84 ARG A N 1
ATOM 704 C CA . ARG A 1 84 ? -3.608 -1.743 14.037 1.00 95.50 84 ARG A CA 1
ATOM 705 C C . ARG A 1 84 ? -2.469 -0.729 14.063 1.00 95.50 84 ARG A C 1
ATOM 707 O O . ARG A 1 84 ? -2.399 0.074 14.995 1.00 95.50 84 ARG A O 1
ATOM 714 N N . PHE A 1 85 ? -1.667 -0.687 13.001 1.00 93.69 85 PHE A N 1
ATOM 715 C CA . PHE A 1 85 ? -0.598 0.296 12.840 1.00 93.69 85 PHE A CA 1
ATOM 716 C C . PHE A 1 85 ? -1.111 1.745 12.781 1.00 93.69 85 PHE A C 1
ATOM 718 O O . PHE A 1 85 ? -0.582 2.643 13.435 1.00 93.69 85 PHE A O 1
ATOM 725 N N . TRP A 1 86 ? -2.166 2.028 12.015 1.00 94.56 86 TRP A N 1
ATOM 726 C CA . TRP A 1 86 ? -2.712 3.389 11.971 1.00 94.56 86 TRP A CA 1
ATOM 727 C C . TRP A 1 86 ? -3.326 3.828 13.298 1.00 94.56 86 TRP A C 1
ATOM 729 O O . TRP A 1 86 ? -3.323 5.024 13.601 1.00 94.56 86 TRP A O 1
ATOM 739 N N . ASN A 1 87 ? -3.848 2.882 14.076 1.00 91.69 87 ASN A N 1
ATOM 740 C CA . ASN A 1 87 ? -4.424 3.153 15.380 1.00 91.69 87 ASN A CA 1
ATOM 741 C C . ASN A 1 87 ? -3.355 3.405 16.457 1.00 91.69 87 ASN A C 1
ATOM 743 O O . ASN A 1 87 ? -3.575 4.278 17.297 1.00 91.69 87 ASN A O 1
ATOM 747 N N . SER A 1 88 ? -2.202 2.722 16.419 1.00 89.50 88 SER A N 1
ATOM 748 C CA . SER A 1 88 ? -1.097 2.983 17.360 1.00 89.50 88 SER A CA 1
ATOM 749 C C . SER A 1 88 ? -0.562 4.410 17.217 1.00 89.50 88 SER A C 1
ATOM 751 O O . SER A 1 88 ? -0.533 5.146 18.199 1.00 89.50 88 SER A O 1
ATOM 753 N N . LYS A 1 89 ? -0.335 4.882 15.984 1.00 80.50 89 LYS A N 1
ATOM 754 C CA . LYS A 1 89 ? 0.100 6.269 15.726 1.00 80.50 89 LYS A CA 1
ATOM 755 C C . LYS A 1 89 ? -0.874 7.339 16.226 1.00 80.50 89 LYS A C 1
ATOM 757 O O . LYS A 1 89 ? -0.456 8.441 16.568 1.00 80.50 89 LYS A O 1
ATOM 762 N N . LYS A 1 90 ? -2.183 7.052 16.259 1.00 71.62 90 LYS A N 1
ATOM 763 C CA . LYS A 1 90 ? -3.177 7.984 16.824 1.00 71.62 90 LYS A CA 1
ATOM 764 C C . LYS A 1 90 ? -2.983 8.138 18.335 1.00 71.62 90 LYS A C 1
ATOM 766 O O . LYS A 1 90 ? -3.160 9.237 18.853 1.00 71.62 90 LYS A O 1
ATOM 771 N N . ARG A 1 91 ? -2.653 7.045 19.032 1.00 67.50 91 ARG A N 1
ATOM 772 C CA . ARG A 1 91 ? -2.413 7.054 20.478 1.00 67.50 91 ARG A CA 1
ATOM 773 C C . ARG A 1 91 ? -1.165 7.868 20.817 1.00 67.50 91 ARG A C 1
ATOM 775 O O . ARG A 1 91 ? -1.248 8.689 21.723 1.00 67.50 91 ARG A O 1
ATOM 782 N N . ASP A 1 92 ? -0.096 7.722 20.036 1.00 65.50 92 ASP A N 1
ATOM 783 C CA . ASP A 1 92 ? 1.151 8.471 20.237 1.00 65.50 92 ASP A CA 1
ATOM 784 C C . ASP A 1 92 ? 0.923 9.986 20.136 1.00 65.50 92 ASP A C 1
ATOM 786 O O . ASP A 1 92 ? 1.262 10.724 21.056 1.00 65.50 92 ASP A O 1
ATOM 790 N N . VAL A 1 93 ? 0.244 10.450 19.077 1.00 68.19 93 VAL A N 1
ATOM 791 C CA . VAL A 1 93 ? -0.052 11.885 18.888 1.00 68.19 93 VAL A CA 1
ATOM 792 C C . VAL A 1 93 ? -0.894 12.451 20.036 1.00 68.19 93 VAL A C 1
ATOM 794 O O . VAL A 1 93 ? -0.609 13.545 20.515 1.00 68.19 93 VAL A O 1
ATOM 797 N N . LEU A 1 94 ? -1.905 11.707 20.505 1.00 62.78 94 LEU A N 1
ATOM 798 C CA . LEU A 1 94 ? -2.744 12.121 21.638 1.00 62.78 94 LEU A CA 1
ATOM 799 C C . LEU A 1 94 ? -1.984 12.146 22.970 1.00 62.78 94 LEU A C 1
ATOM 801 O O . LEU A 1 94 ? -2.350 12.904 23.865 1.00 62.78 94 LEU A O 1
ATOM 805 N N . GLN A 1 95 ? -0.975 11.291 23.133 1.00 53.84 95 GLN A N 1
ATOM 806 C CA . GLN A 1 95 ? -0.149 11.258 24.333 1.00 53.84 95 GLN A CA 1
ATOM 807 C C . GLN A 1 95 ? 0.845 12.422 24.339 1.00 53.84 95 GLN A C 1
ATOM 809 O O . GLN A 1 95 ? 0.960 13.104 25.352 1.00 53.84 95 GLN A O 1
ATOM 814 N N . THR A 1 96 ? 1.482 12.719 23.203 1.00 50.81 96 THR A N 1
ATOM 815 C CA . THR A 1 96 ? 2.371 13.881 23.060 1.00 50.81 96 THR A CA 1
ATOM 816 C C . THR A 1 96 ? 1.623 15.205 23.243 1.00 50.81 96 THR A C 1
ATOM 818 O O . THR A 1 96 ? 2.127 16.088 23.923 1.00 50.81 96 THR A O 1
ATOM 821 N N . SER A 1 97 ? 0.397 15.341 22.721 1.00 58.22 97 SER A N 1
ATOM 822 C CA . SER A 1 97 ? -0.395 16.574 22.864 1.00 58.22 97 SER A CA 1
ATOM 823 C C . SER A 1 97 ? -0.942 16.828 24.274 1.00 58.22 97 SER A C 1
ATOM 825 O O . SER A 1 97 ? -1.470 17.901 24.522 1.00 58.22 97 SER A O 1
ATOM 827 N N . LYS A 1 98 ? -0.899 15.838 25.174 1.00 60.69 98 LYS A N 1
ATOM 828 C CA . LYS A 1 98 ? -1.275 16.003 26.593 1.00 60.69 98 LYS A CA 1
ATOM 829 C C . LYS A 1 98 ? -0.095 16.419 27.478 1.00 60.69 98 LYS A C 1
ATOM 831 O O . LYS A 1 98 ? -0.304 16.705 28.650 1.00 60.69 98 LYS A O 1
ATOM 836 N N . LEU A 1 99 ? 1.124 16.360 26.943 1.00 61.00 99 LEU A N 1
ATOM 837 C CA . LEU A 1 99 ? 2.379 16.622 27.652 1.00 61.00 99 LEU A CA 1
ATOM 838 C C . LEU A 1 99 ? 2.994 17.990 27.297 1.00 61.00 99 LEU A C 1
ATOM 840 O O . LEU A 1 99 ? 4.068 18.308 27.801 1.00 61.00 99 LEU A O 1
ATOM 844 N N . LEU A 1 100 ? 2.331 18.764 26.433 1.00 56.12 100 LEU A N 1
ATOM 845 C CA . LEU A 1 100 ? 2.655 20.143 26.049 1.00 56.12 100 LEU A CA 1
ATOM 846 C C . LEU A 1 100 ? 1.536 21.066 26.532 1.00 56.12 100 LEU A C 1
ATOM 848 O O . LEU A 1 100 ? 1.861 22.206 26.921 1.00 56.12 100 LEU A O 1
#

Solvent-accessible surface area (backbone atoms only — not comparable to full-atom values): 6063 Å² total; per-residue (Å²): 133,82,82,65,42,49,93,43,74,82,73,43,58,63,68,63,54,48,54,56,48,51,60,46,55,76,75,37,97,67,97,65,57,67,68,56,53,53,52,51,51,48,48,54,53,50,52,49,52,50,50,49,42,70,74,50,56,60,89,90,58,55,70,68,56,46,56,66,52,61,59,90,95,55,59,61,71,39,48,39,47,34,50,53,55,58,52,51,57,54,52,52,55,57,52,56,66,73,78,111

Organism: NCBI:txid47602

Radius of gyration: 16.39 Å; Cα contacts (8 Å, |Δi|>4): 51; chains: 1; bounding box: 31×30×51 Å

Nearest PDB structures (foldseek):
  4oe9-assembly2_B  TM=3.310E-01  e=8.545E+00  Homo sapiens